Protein AF-A0A2Z4NCE2-F1 (afdb_monomer_lite)

Organism: NCBI:txid92400

Secondary structure (DSSP, 8-state):
--HHHHHHHHHHHHHHHHHHHHHHHHHHHHHHHHHHHHHHHHHHHHHHS-HHHHHHHIIIIIS--S-TTGGGGTS-HHHHHHHHHHHHHHHHHHH--

Radius of gyration: 24.83 Å; chains: 1; bounding box: 50×26×73 Å

Foldseek 3Di:
DPVVVVVVVVVVVVVVVVVVVVVVVVVVVVVVVVVVVVVVVVVVCCVPDDPVLNVLCCCVPPVPPPDPVPCVVPDDPVRSVVSVVVSVVVVVVVVPD

Sequence (97 aa):
MKISNYCAKNDKIIKQFKTVVKDFNQFLKLKQMFRQINIVLLEFIEKNLSEDFLLIYKKTFVEKSRDSKWYLKYFSKATYYRKLNQLIKFIEFLFSF

pLDDT: mean 84.76, std 11.52, range [48.56, 97.75]

Structure (mmCIF, N/CA/C/O backbone):
data_AF-A0A2Z4NCE2-F1
#
_entry.id   AF-A0A2Z4NCE2-F1
#
loop_
_atom_site.group_PDB
_atom_site.id
_atom_site.type_symbol
_atom_site.label_atom_id
_atom_site.label_alt_id
_atom_site.label_comp_id
_atom_site.label_asym_id
_atom_site.label_entity_id
_atom_site.label_seq_id
_atom_site.pdbx_PDB_ins_code
_atom_site.Cartn_x
_atom_site.Cartn_y
_atom_site.Cartn_z
_atom_site.occupancy
_atom_site.B_iso_or_equiv
_atom_site.auth_seq_id
_atom_site.auth_comp_id
_atom_site.auth_asym_id
_atom_site.auth_atom_id
_atom_site.pdbx_PDB_model_num
ATOM 1 N N . MET A 1 1 ? 32.466 -6.632 -54.005 1.00 50.06 1 MET A N 1
ATOM 2 C CA . MET A 1 1 ? 31.278 -5.872 -53.545 1.00 50.06 1 MET A CA 1
ATOM 3 C C . MET A 1 1 ? 30.510 -6.605 -52.423 1.00 50.06 1 MET A C 1
ATOM 5 O O . MET A 1 1 ? 29.310 -6.805 -52.523 1.00 50.06 1 MET A O 1
ATOM 9 N N . LYS A 1 2 ? 31.186 -7.045 -51.346 1.00 51.81 2 LYS A N 1
ATOM 10 C CA . LYS A 1 2 ? 30.550 -7.707 -50.174 1.00 51.81 2 LYS A CA 1
ATOM 11 C C . LYS A 1 2 ? 30.814 -6.975 -48.846 1.00 51.81 2 LYS A C 1
ATOM 13 O O . LYS A 1 2 ? 30.029 -7.102 -47.918 1.00 51.81 2 LYS A O 1
ATOM 18 N N . ILE A 1 3 ? 31.874 -6.165 -48.787 1.00 53.59 3 ILE A N 1
ATOM 19 C CA . ILE A 1 3 ? 32.332 -5.469 -47.574 1.00 53.59 3 ILE A CA 1
ATOM 20 C C . ILE A 1 3 ? 31.428 -4.269 -47.222 1.00 53.59 3 ILE A C 1
ATOM 22 O O . ILE A 1 3 ? 31.068 -4.107 -46.059 1.00 53.59 3 ILE A O 1
ATOM 26 N N . SER A 1 4 ? 30.965 -3.477 -48.202 1.00 56.53 4 SER A N 1
ATOM 27 C CA . SER A 1 4 ? 30.122 -2.295 -47.919 1.00 56.53 4 SER A CA 1
ATOM 28 C C . SER A 1 4 ? 28.726 -2.653 -47.387 1.00 56.53 4 SER A C 1
ATOM 30 O O . SER A 1 4 ? 28.214 -1.971 -46.503 1.00 56.53 4 SER A O 1
ATOM 32 N N . ASN A 1 5 ? 28.142 -3.768 -47.844 1.00 59.69 5 ASN A N 1
ATOM 33 C CA . ASN A 1 5 ? 26.866 -4.277 -47.326 1.00 59.69 5 ASN A CA 1
ATOM 34 C C . ASN A 1 5 ? 26.977 -4.794 -45.882 1.00 59.69 5 ASN A C 1
ATOM 36 O O . ASN A 1 5 ? 25.989 -4.778 -45.148 1.00 59.69 5 ASN A O 1
ATOM 40 N N . TYR A 1 6 ? 28.168 -5.232 -45.458 1.00 59.97 6 TYR A N 1
ATOM 41 C CA . TYR A 1 6 ? 28.411 -5.713 -44.098 1.00 59.97 6 TYR A CA 1
ATOM 42 C C . TYR A 1 6 ? 28.513 -4.551 -43.097 1.00 59.97 6 TYR A C 1
ATOM 44 O O . TYR A 1 6 ? 27.877 -4.600 -42.045 1.00 59.97 6 TYR A O 1
ATOM 52 N N . CYS A 1 7 ? 29.213 -3.465 -43.459 1.00 61.59 7 CYS A N 1
ATOM 53 C CA . CYS A 1 7 ? 29.245 -2.232 -42.658 1.00 61.59 7 CYS A CA 1
ATOM 54 C C . CYS A 1 7 ? 27.847 -1.627 -42.476 1.00 61.59 7 CYS A C 1
ATOM 56 O O . CYS A 1 7 ? 27.432 -1.388 -41.347 1.00 61.59 7 CYS A O 1
ATOM 58 N N . ALA A 1 8 ? 27.074 -1.479 -43.557 1.00 65.00 8 ALA A N 1
ATOM 59 C CA . ALA A 1 8 ? 25.729 -0.900 -43.484 1.00 65.00 8 ALA A CA 1
ATOM 60 C C . ALA A 1 8 ? 24.758 -1.730 -42.616 1.00 65.00 8 ALA A C 1
ATOM 62 O O . ALA A 1 8 ? 23.912 -1.180 -41.905 1.00 65.00 8 ALA A O 1
ATOM 63 N N . LYS A 1 9 ? 24.883 -3.066 -42.639 1.00 71.50 9 LYS A N 1
ATOM 64 C CA . LYS A 1 9 ? 24.097 -3.966 -41.780 1.00 71.50 9 LYS A CA 1
ATOM 65 C C . LYS A 1 9 ? 24.499 -3.836 -40.307 1.00 71.50 9 LYS A C 1
ATOM 67 O O . LYS A 1 9 ? 23.616 -3.789 -39.450 1.00 71.50 9 LYS A O 1
ATOM 72 N N . ASN A 1 10 ? 25.795 -3.724 -40.017 1.00 74.81 10 ASN A N 1
ATOM 73 C CA . ASN A 1 10 ? 26.300 -3.518 -38.659 1.00 74.81 10 ASN A CA 1
ATOM 74 C C . ASN A 1 10 ? 25.884 -2.154 -38.090 1.00 74.81 10 ASN A C 1
ATOM 76 O O . ASN A 1 10 ? 25.436 -2.094 -36.948 1.00 74.81 10 ASN A O 1
ATOM 80 N N . ASP A 1 11 ? 25.910 -1.087 -38.890 1.00 81.06 11 ASP A N 1
ATOM 81 C CA . ASP A 1 11 ? 25.452 0.243 -38.466 1.00 81.06 11 ASP A CA 1
ATOM 82 C C . ASP A 1 11 ? 23.961 0.256 -38.106 1.00 81.06 11 ASP A C 1
ATOM 84 O O . ASP A 1 11 ? 23.551 0.867 -37.112 1.00 81.06 11 ASP A O 1
ATOM 88 N N . LYS A 1 12 ? 23.132 -0.476 -38.864 1.00 82.62 12 LYS A N 1
ATOM 89 C CA . LYS A 1 12 ? 21.703 -0.635 -38.558 1.00 82.62 12 LYS A CA 1
ATOM 90 C C . LYS A 1 12 ? 21.485 -1.362 -37.228 1.00 82.62 12 LYS A C 1
ATOM 92 O O . LYS A 1 12 ? 20.654 -0.920 -36.434 1.00 82.62 12 LYS A O 1
ATOM 97 N N . ILE A 1 13 ? 22.241 -2.430 -36.970 1.00 86.06 13 ILE A N 1
ATOM 98 C CA . ILE A 1 13 ? 22.179 -3.191 -35.711 1.00 86.06 13 ILE A CA 1
ATOM 99 C C . ILE A 1 13 ? 22.631 -2.318 -34.535 1.00 86.06 13 ILE A C 1
ATOM 101 O O . ILE A 1 13 ? 21.938 -2.247 -33.523 1.00 86.06 13 ILE A O 1
ATOM 105 N N . ILE A 1 14 ? 23.739 -1.585 -34.680 1.00 88.25 14 ILE A N 1
ATOM 106 C CA . ILE A 1 14 ? 24.243 -0.665 -33.650 1.00 88.25 14 ILE A CA 1
ATOM 107 C C . ILE A 1 14 ? 23.203 0.418 -33.341 1.00 88.25 14 ILE A C 1
ATOM 109 O O . ILE A 1 14 ? 22.970 0.736 -32.174 1.00 88.25 14 ILE A O 1
ATOM 113 N N . LYS A 1 15 ? 22.538 0.971 -34.362 1.00 91.19 15 LYS A N 1
ATOM 114 C CA . LYS A 1 15 ? 21.478 1.971 -34.176 1.00 91.19 15 LYS A CA 1
ATOM 115 C C . LYS A 1 15 ? 20.278 1.397 -33.418 1.00 91.19 15 LYS A C 1
ATOM 117 O O . LYS A 1 15 ? 19.797 2.041 -32.492 1.00 91.19 15 LYS A O 1
ATOM 122 N N . GLN A 1 16 ? 19.832 0.191 -33.768 1.00 89.19 16 GLN A N 1
ATOM 123 C CA . GLN A 1 16 ? 18.751 -0.500 -33.055 1.00 89.19 16 GLN A CA 1
ATOM 124 C C . GLN A 1 16 ? 19.123 -0.768 -31.594 1.00 89.19 16 GLN A C 1
ATOM 126 O O . GLN A 1 16 ? 18.334 -0.482 -30.697 1.00 89.19 16 GLN A O 1
ATOM 131 N N . PHE A 1 17 ? 20.346 -1.235 -31.341 1.00 92.19 17 PHE A N 1
ATOM 132 C CA . PHE A 1 17 ? 20.819 -1.506 -29.987 1.00 92.19 17 PHE A CA 1
ATOM 133 C C . PHE A 1 17 ? 20.896 -0.229 -29.140 1.00 92.19 17 PHE A C 1
ATOM 135 O O . PHE A 1 17 ? 20.458 -0.218 -27.992 1.00 92.19 17 PHE A O 1
ATOM 142 N N . LYS A 1 18 ? 21.368 0.885 -29.720 1.00 92.25 18 LYS A N 1
ATOM 143 C CA . LYS A 1 18 ? 21.360 2.201 -29.060 1.00 92.25 18 LYS A CA 1
ATOM 144 C C . LYS A 1 18 ? 19.947 2.640 -28.664 1.00 92.25 18 LYS A C 1
ATOM 146 O O . LYS A 1 18 ? 19.781 3.182 -27.574 1.00 92.25 18 LYS A O 1
ATOM 151 N N . THR A 1 19 ? 18.944 2.394 -29.509 1.00 91.94 19 THR A N 1
ATOM 152 C CA . THR A 1 19 ? 17.539 2.682 -29.180 1.00 91.94 19 THR A CA 1
ATOM 1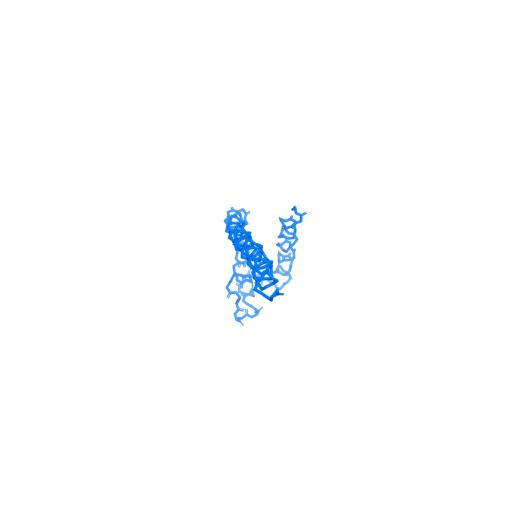53 C C . THR A 1 19 ? 17.056 1.823 -28.014 1.00 91.94 19 THR A C 1
ATOM 155 O O . THR A 1 19 ? 16.587 2.373 -27.026 1.00 91.94 19 THR A O 1
ATOM 158 N N . VAL A 1 20 ? 17.279 0.505 -28.056 1.00 90.25 20 VAL A N 1
ATOM 159 C CA . VAL A 1 20 ? 16.879 -0.407 -26.967 1.00 90.25 20 VAL A CA 1
ATOM 160 C C . VAL A 1 20 ? 17.513 -0.007 -25.632 1.00 90.25 20 VAL A C 1
ATOM 162 O O . VAL A 1 20 ? 16.833 0.047 -24.611 1.00 90.25 20 VAL A O 1
ATOM 165 N N . VAL A 1 21 ? 18.806 0.331 -25.627 1.00 91.31 21 VAL A N 1
ATOM 166 C CA . VAL A 1 21 ? 19.503 0.792 -24.415 1.00 91.31 21 VAL A CA 1
ATOM 167 C C . VAL A 1 21 ? 18.928 2.118 -23.907 1.00 91.31 21 VAL A C 1
ATOM 169 O O . VAL A 1 21 ? 18.798 2.313 -22.697 1.00 91.31 21 VAL A O 1
ATOM 172 N N . LYS A 1 22 ? 18.561 3.040 -24.806 1.00 93.12 22 LYS A N 1
ATOM 173 C CA . LYS A 1 22 ? 17.927 4.312 -24.436 1.00 93.12 22 LYS A CA 1
ATOM 174 C C . LYS A 1 22 ? 16.557 4.085 -23.794 1.00 93.12 22 LYS A C 1
ATOM 176 O O . LYS A 1 22 ? 16.299 4.661 -22.737 1.00 93.12 22 LYS A O 1
ATOM 181 N N . ASP A 1 23 ? 15.733 3.230 -24.386 1.00 91.25 23 ASP A N 1
ATOM 182 C CA . ASP A 1 23 ? 14.390 2.916 -23.892 1.00 91.25 23 ASP A CA 1
ATOM 183 C C . ASP A 1 23 ? 14.463 2.200 -22.537 1.00 91.25 23 ASP A C 1
ATOM 185 O O . ASP A 1 23 ? 13.748 2.548 -21.596 1.00 91.25 23 ASP A O 1
ATOM 189 N N . PHE A 1 24 ? 15.413 1.273 -22.378 1.00 90.88 24 PHE A N 1
ATOM 190 C CA . PHE A 1 24 ? 15.656 0.601 -21.104 1.00 90.88 24 PHE A CA 1
ATOM 191 C C . PHE A 1 24 ? 16.102 1.580 -20.009 1.00 90.88 24 PHE A C 1
ATOM 193 O O . PHE A 1 24 ? 15.599 1.539 -18.886 1.00 90.88 24 PHE A O 1
ATOM 200 N N . ASN A 1 25 ? 16.990 2.524 -20.333 1.00 89.88 25 ASN A N 1
ATOM 201 C CA . ASN A 1 25 ? 17.394 3.571 -19.394 1.00 89.88 25 ASN A CA 1
ATOM 202 C C . ASN A 1 25 ? 16.230 4.496 -19.011 1.00 89.88 25 ASN A C 1
ATOM 204 O O . ASN A 1 25 ? 16.133 4.908 -17.854 1.00 89.88 25 ASN A O 1
ATOM 208 N N . GLN A 1 26 ? 15.333 4.821 -19.945 1.00 89.75 26 GLN A N 1
ATOM 209 C CA . GLN A 1 26 ? 14.116 5.575 -19.635 1.00 89.75 26 GLN A CA 1
ATOM 210 C C . GLN A 1 26 ? 13.188 4.785 -18.709 1.00 89.75 26 GLN A C 1
ATOM 212 O O . GLN A 1 26 ? 12.709 5.335 -17.718 1.00 89.75 26 GLN A O 1
ATOM 217 N N . PHE A 1 27 ? 13.007 3.488 -18.959 1.00 89.75 27 PHE A N 1
ATOM 218 C CA . PHE A 1 27 ? 12.229 2.609 -18.089 1.00 89.75 27 PHE A CA 1
ATOM 219 C C . PHE A 1 27 ? 12.797 2.548 -16.663 1.00 89.75 27 PHE A C 1
ATOM 221 O O . PHE A 1 27 ? 12.052 2.653 -15.688 1.00 89.75 27 PHE A O 1
ATOM 228 N N . LEU A 1 28 ? 14.123 2.450 -16.515 1.00 86.88 28 LEU A N 1
ATOM 229 C CA . LEU A 1 28 ? 14.775 2.486 -15.203 1.00 86.88 28 LEU A CA 1
ATOM 230 C C . LEU A 1 28 ? 14.537 3.811 -14.466 1.00 86.88 28 LEU A C 1
ATOM 232 O O . LEU A 1 28 ? 14.267 3.794 -13.264 1.00 86.88 28 LEU A O 1
ATOM 236 N N . LYS A 1 29 ? 14.586 4.948 -15.173 1.00 85.75 29 LYS A N 1
ATOM 237 C CA . LYS A 1 29 ? 14.272 6.264 -14.591 1.00 85.75 29 LYS A CA 1
ATOM 238 C C . LYS A 1 29 ? 12.815 6.352 -14.144 1.00 85.75 29 LYS A C 1
ATOM 240 O O . LYS A 1 29 ? 12.558 6.764 -13.017 1.00 85.75 29 LYS A O 1
ATOM 245 N N . LEU A 1 30 ? 11.875 5.898 -14.974 1.00 80.69 30 LEU A N 1
ATOM 246 C CA . LEU A 1 30 ? 10.457 5.838 -14.607 1.00 80.69 30 LEU A CA 1
ATOM 247 C C . LEU A 1 30 ? 10.253 4.985 -13.353 1.00 80.69 30 LEU A C 1
ATOM 249 O O . LEU A 1 30 ? 9.603 5.420 -12.408 1.00 80.69 30 LEU A O 1
ATOM 253 N N . LYS A 1 31 ? 10.884 3.808 -13.282 1.00 81.81 31 LYS A N 1
ATOM 254 C CA . LYS A 1 31 ? 10.831 2.937 -12.101 1.00 81.81 31 LYS A CA 1
ATOM 255 C C . LYS A 1 31 ? 11.353 3.630 -10.835 1.00 81.81 31 LYS A C 1
ATOM 257 O O . LYS A 1 31 ? 10.792 3.433 -9.758 1.00 81.81 31 LYS A O 1
ATOM 262 N N . GLN A 1 32 ? 12.411 4.436 -10.942 1.00 81.50 32 GLN A N 1
ATOM 263 C CA . GLN A 1 32 ? 12.916 5.231 -9.818 1.00 81.50 32 GLN A CA 1
ATOM 264 C C . GLN A 1 32 ? 11.925 6.319 -9.392 1.00 81.50 32 GLN A C 1
ATOM 266 O O . GLN A 1 32 ? 11.684 6.466 -8.195 1.00 81.50 32 GLN A O 1
ATOM 271 N N . MET A 1 33 ? 11.305 7.023 -10.342 1.00 74.94 33 MET A N 1
ATOM 272 C CA . MET A 1 33 ? 10.268 8.018 -10.048 1.00 74.94 33 MET A CA 1
ATOM 273 C C . MET A 1 33 ? 9.061 7.379 -9.352 1.00 74.94 33 MET A C 1
ATOM 275 O O . MET A 1 33 ? 8.638 7.865 -8.307 1.00 74.94 33 MET A O 1
ATOM 279 N N . PHE A 1 34 ? 8.574 6.232 -9.839 1.00 74.69 34 PHE A N 1
ATOM 280 C CA . PHE A 1 34 ? 7.501 5.480 -9.176 1.00 74.69 34 PHE A CA 1
ATOM 281 C C . PHE A 1 34 ? 7.865 5.080 -7.743 1.00 74.69 34 PHE A C 1
ATOM 283 O O . PHE A 1 34 ? 7.022 5.126 -6.850 1.00 74.69 34 PHE A O 1
ATOM 290 N N . ARG A 1 35 ? 9.131 4.725 -7.486 1.00 75.19 35 ARG A N 1
ATOM 291 C CA . ARG A 1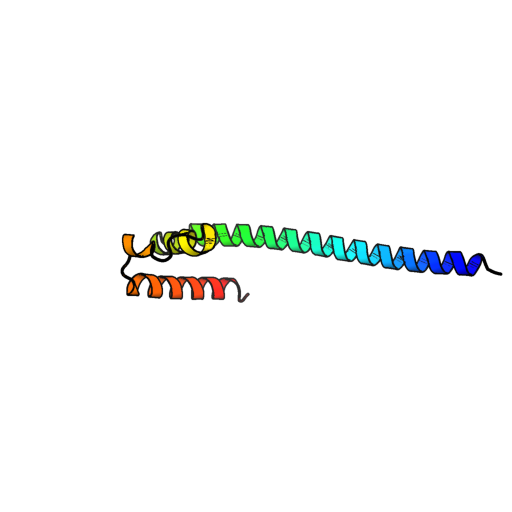 35 ? 9.592 4.426 -6.125 1.00 75.19 35 ARG A CA 1
ATOM 292 C C . ARG A 1 35 ? 9.523 5.653 -5.214 1.00 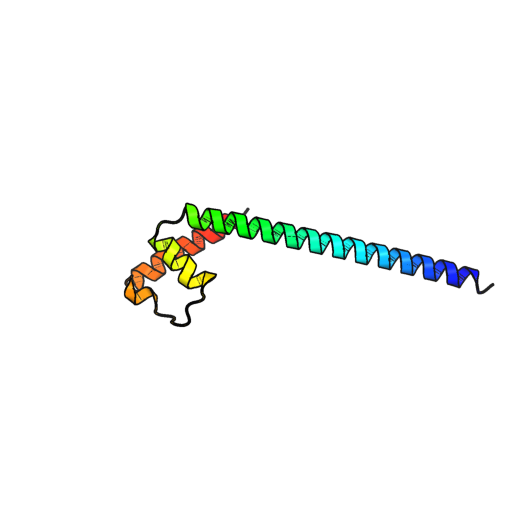75.19 35 ARG A C 1
ATOM 294 O O . ARG A 1 35 ? 9.123 5.506 -4.066 1.00 75.19 35 ARG A O 1
ATOM 301 N N . GLN A 1 36 ? 9.896 6.831 -5.709 1.00 75.38 36 GLN A N 1
ATOM 302 C CA . GLN A 1 36 ? 9.807 8.079 -4.942 1.00 75.38 36 GLN A CA 1
ATOM 303 C C . GLN A 1 36 ? 8.351 8.476 -4.674 1.00 75.38 36 GLN A C 1
ATOM 305 O O . GLN A 1 36 ? 8.019 8.795 -3.538 1.00 75.38 36 GLN A O 1
ATOM 310 N N . ILE A 1 37 ? 7.471 8.363 -5.675 1.00 76.31 37 ILE A N 1
ATOM 311 C CA . ILE A 1 37 ? 6.026 8.603 -5.522 1.00 76.31 37 ILE A CA 1
ATOM 312 C C . ILE A 1 37 ? 5.438 7.688 -4.442 1.00 76.31 37 ILE A C 1
ATOM 314 O O . ILE A 1 37 ? 4.709 8.152 -3.570 1.00 76.31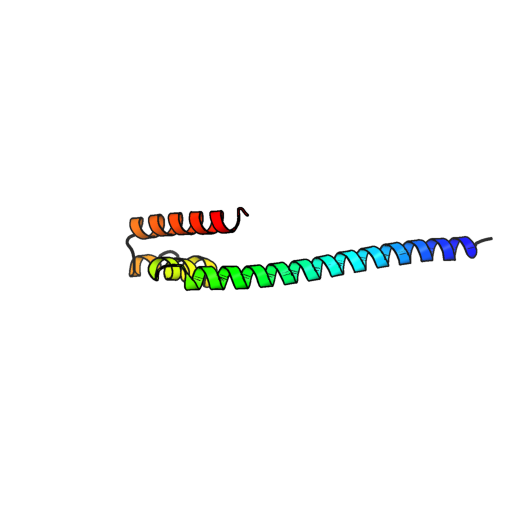 37 ILE A O 1
ATOM 318 N N . ASN A 1 38 ? 5.819 6.407 -4.439 1.00 72.38 38 ASN A N 1
ATOM 319 C CA . ASN A 1 38 ? 5.385 5.470 -3.405 1.00 72.38 38 ASN A CA 1
ATOM 320 C C . ASN A 1 38 ? 5.840 5.891 -2.002 1.00 72.38 38 ASN A C 1
ATOM 322 O O . ASN A 1 38 ? 5.063 5.765 -1.065 1.00 72.38 38 ASN A O 1
ATOM 326 N N . ILE A 1 39 ? 7.065 6.402 -1.839 1.00 78.88 39 ILE A N 1
ATOM 327 C CA . ILE A 1 39 ? 7.554 6.882 -0.535 1.00 78.88 39 ILE A CA 1
ATOM 328 C C . ILE A 1 39 ? 6.726 8.081 -0.060 1.00 78.88 39 ILE A C 1
ATOM 330 O O . ILE A 1 39 ? 6.260 8.084 1.074 1.00 78.88 39 ILE A O 1
ATOM 334 N N . VAL A 1 40 ? 6.474 9.055 -0.936 1.00 80.50 40 VAL A N 1
ATOM 335 C CA . VAL A 1 40 ? 5.667 10.239 -0.599 1.00 80.50 40 VAL A CA 1
ATOM 336 C C . VAL A 1 40 ? 4.232 9.851 -0.231 1.00 80.50 40 VAL A C 1
ATOM 338 O O . VAL A 1 40 ? 3.690 10.358 0.749 1.00 80.50 40 VAL A O 1
ATOM 341 N N . LEU A 1 41 ? 3.622 8.917 -0.970 1.00 79.19 41 LEU A N 1
ATOM 342 C CA . LEU A 1 41 ? 2.290 8.394 -0.653 1.00 79.19 41 LEU A CA 1
ATOM 343 C C . LEU A 1 41 ? 2.264 7.674 0.698 1.00 79.19 41 LEU A C 1
ATOM 345 O O . LEU A 1 41 ? 1.325 7.865 1.466 1.00 79.19 41 LEU A O 1
ATOM 349 N N . LEU A 1 42 ? 3.293 6.882 1.011 1.00 79.50 42 LEU A N 1
ATOM 350 C CA . LEU A 1 42 ? 3.418 6.220 2.309 1.00 79.50 42 LEU A CA 1
ATOM 351 C C . LEU A 1 42 ? 3.515 7.235 3.449 1.00 79.50 42 LEU A C 1
ATOM 353 O O . LEU A 1 42 ? 2.767 7.129 4.415 1.00 79.50 42 LEU A O 1
ATOM 357 N N . GLU A 1 43 ? 4.370 8.247 3.319 1.00 85.25 43 GLU A N 1
ATOM 358 C CA . GLU A 1 43 ? 4.501 9.308 4.323 1.00 85.25 43 GLU A CA 1
ATOM 359 C C . GLU A 1 43 ? 3.202 10.102 4.498 1.00 85.25 43 GLU A C 1
ATOM 361 O O . GLU A 1 43 ? 2.829 10.457 5.618 1.00 85.25 43 GLU A O 1
ATOM 366 N N . PHE A 1 44 ? 2.490 10.371 3.402 1.00 85.19 44 PHE A N 1
ATOM 367 C CA . PHE A 1 44 ? 1.192 11.035 3.443 1.00 85.19 44 PHE A CA 1
ATOM 368 C C . PHE A 1 44 ? 0.159 10.192 4.199 1.00 85.19 44 PHE A C 1
ATOM 370 O O . PHE A 1 44 ? -0.532 10.706 5.079 1.00 85.19 44 PHE A O 1
ATOM 377 N N . ILE A 1 45 ? 0.086 8.896 3.897 1.00 86.38 45 ILE A N 1
ATOM 378 C CA . ILE A 1 45 ? -0.782 7.931 4.576 1.00 86.38 45 ILE A CA 1
ATOM 379 C C . ILE A 1 45 ? -0.450 7.870 6.074 1.00 86.38 45 ILE A C 1
ATOM 381 O O . ILE A 1 45 ? -1.359 7.941 6.899 1.00 86.38 45 ILE A O 1
ATOM 385 N N . GLU A 1 46 ? 0.832 7.796 6.447 1.00 83.94 46 GLU A N 1
ATOM 386 C CA . GLU A 1 46 ? 1.241 7.723 7.854 1.00 83.94 46 GLU A CA 1
ATOM 387 C C . GLU A 1 46 ? 0.913 8.988 8.653 1.00 83.94 46 GLU A C 1
ATOM 389 O O . GLU A 1 46 ? 0.587 8.886 9.834 1.00 83.94 46 GLU A O 1
ATOM 394 N N . LYS A 1 47 ? 0.971 10.167 8.026 1.00 86.56 47 LYS A N 1
ATOM 395 C CA . LYS A 1 47 ? 0.695 11.447 8.697 1.00 86.56 47 LYS A CA 1
ATOM 396 C C . LYS A 1 47 ? -0.790 11.787 8.805 1.00 86.56 47 LYS A C 1
ATOM 398 O O . LYS A 1 47 ? -1.163 12.523 9.712 1.00 86.56 47 LYS A O 1
ATOM 403 N N . ASN A 1 48 ? -1.619 11.307 7.877 1.00 86.94 48 ASN A N 1
ATOM 404 C CA . ASN A 1 48 ? -3.015 11.749 7.758 1.00 86.94 48 ASN A CA 1
ATOM 405 C C . ASN A 1 48 ? -4.045 10.700 8.198 1.00 86.94 48 ASN A C 1
ATOM 407 O O . ASN A 1 48 ? -5.215 11.038 8.377 1.00 86.94 48 ASN A O 1
ATOM 411 N N . LEU A 1 49 ? -3.656 9.435 8.377 1.00 90.44 49 LEU A N 1
ATOM 412 C CA . LEU A 1 49 ? -4.558 8.426 8.928 1.00 90.44 49 LEU A CA 1
ATOM 413 C C . LEU A 1 49 ? -4.647 8.539 10.451 1.00 90.44 49 LEU A C 1
ATOM 415 O O . LEU A 1 49 ? -3.641 8.689 11.139 1.00 90.44 49 LE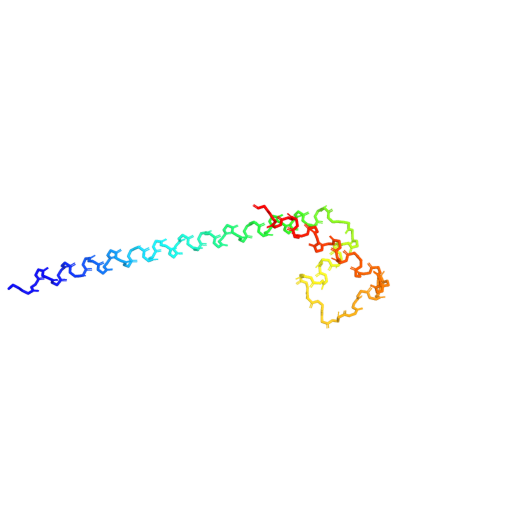U A O 1
ATOM 419 N N . SER A 1 50 ? -5.856 8.371 10.992 1.00 92.38 50 SER A N 1
ATOM 420 C CA . SER A 1 50 ? -6.021 8.192 12.437 1.00 92.38 50 SER A CA 1
ATOM 421 C C . SER A 1 50 ? -5.355 6.890 12.897 1.00 92.38 50 SER A C 1
ATOM 423 O O . SER A 1 50 ? -5.231 5.944 12.115 1.00 92.38 50 SER A O 1
ATOM 425 N N . GLU A 1 51 ? -5.020 6.796 14.185 1.00 92.62 51 GLU A N 1
ATOM 426 C CA . GLU A 1 51 ? -4.300 5.648 14.763 1.00 92.62 51 GLU A CA 1
ATOM 427 C C . GLU A 1 51 ? -4.920 4.289 14.400 1.00 92.62 51 GLU A C 1
ATOM 429 O O . GLU A 1 51 ? -4.216 3.386 13.949 1.00 92.62 51 GLU A O 1
ATOM 434 N N . ASP A 1 52 ? -6.248 4.159 14.489 1.00 94.69 52 ASP A N 1
ATOM 435 C CA . ASP A 1 52 ? -6.960 2.936 14.099 1.00 94.69 52 ASP A CA 1
ATOM 436 C C . ASP A 1 52 ? -6.740 2.535 12.633 1.00 94.69 52 ASP A C 1
ATOM 438 O O . ASP A 1 52 ? -6.501 1.363 12.328 1.00 94.69 52 ASP A O 1
ATOM 442 N N . PHE A 1 53 ? -6.853 3.489 11.703 1.00 94.56 53 PHE A N 1
ATOM 443 C CA . PHE A 1 53 ? -6.657 3.205 10.283 1.00 94.56 53 PHE A CA 1
ATOM 444 C C . PHE A 1 53 ? -5.188 2.951 9.974 1.00 94.56 53 PHE A C 1
ATOM 446 O O . PHE A 1 53 ? -4.893 2.087 9.152 1.00 94.56 53 PHE A O 1
ATOM 453 N N . LEU A 1 54 ? -4.275 3.642 10.658 1.00 93.31 54 LEU A N 1
ATOM 454 C CA . LEU A 1 54 ? -2.843 3.416 10.537 1.00 93.31 54 LEU A CA 1
ATOM 455 C C . LEU A 1 54 ? -2.458 2.010 11.016 1.00 93.31 54 LEU A C 1
ATOM 457 O O . LEU A 1 54 ? -1.684 1.322 10.350 1.00 93.31 54 LEU A O 1
ATOM 461 N N . LEU A 1 55 ? -3.039 1.542 12.124 1.00 93.56 55 LEU A N 1
ATOM 462 C CA . LEU A 1 55 ? -2.848 0.182 12.624 1.00 93.56 55 LEU A CA 1
ATOM 463 C C . LEU A 1 55 ? -3.337 -0.856 11.606 1.00 93.56 55 LEU A C 1
ATOM 465 O O . LEU A 1 55 ? -2.605 -1.793 11.275 1.00 93.56 55 LEU A O 1
ATOM 469 N N . ILE A 1 56 ? -4.553 -0.673 11.074 1.00 94.25 56 ILE A N 1
ATOM 470 C CA . ILE A 1 56 ? -5.106 -1.535 10.018 1.00 94.25 56 ILE A CA 1
ATOM 471 C C . ILE A 1 56 ? -4.205 -1.519 8.789 1.00 94.25 56 ILE A C 1
ATOM 473 O O . ILE A 1 56 ? -3.909 -2.586 8.245 1.00 94.25 56 ILE A O 1
ATOM 477 N N . TYR A 1 57 ? -3.734 -0.341 8.387 1.00 91.94 57 TYR A N 1
ATOM 478 C CA . TYR A 1 57 ? -2.863 -0.168 7.240 1.00 91.94 57 TYR A CA 1
ATOM 479 C C . TYR A 1 57 ? -1.554 -0.953 7.399 1.00 91.94 57 TYR A C 1
ATOM 481 O O . TYR A 1 57 ? -1.234 -1.810 6.570 1.00 91.94 57 TYR A O 1
ATOM 489 N N . LYS A 1 58 ? -0.841 -0.732 8.510 1.00 89.88 58 LYS A N 1
ATOM 490 C CA . LYS A 1 58 ? 0.442 -1.381 8.802 1.00 89.88 58 LYS A CA 1
ATOM 491 C C . LYS A 1 58 ? 0.306 -2.896 8.877 1.00 89.88 58 LYS A C 1
ATOM 493 O O . LYS A 1 58 ? 1.019 -3.609 8.176 1.00 89.88 58 LYS A O 1
ATOM 498 N N . LYS A 1 59 ? -0.658 -3.404 9.647 1.00 91.69 59 LYS A N 1
ATOM 499 C CA . LYS A 1 59 ? -0.838 -4.853 9.837 1.00 91.69 59 LYS A CA 1
ATOM 500 C C . LYS A 1 59 ? -1.314 -5.578 8.578 1.00 91.69 59 LYS A C 1
ATOM 502 O O . LYS A 1 59 ? -0.934 -6.732 8.366 1.00 91.69 59 LYS A O 1
ATOM 507 N N . THR A 1 60 ? -2.134 -4.923 7.754 1.00 89.81 60 THR A N 1
ATOM 508 C CA . THR A 1 60 ? -2.756 -5.549 6.575 1.00 89.81 60 THR A CA 1
ATOM 509 C C . THR A 1 60 ? -1.879 -5.436 5.329 1.00 89.81 60 THR A C 1
ATOM 511 O O . THR A 1 60 ? -1.678 -6.436 4.644 1.00 89.81 60 THR A O 1
ATOM 514 N N . PHE A 1 61 ? -1.328 -4.254 5.037 1.00 86.19 61 PHE A N 1
ATOM 515 C CA . PHE A 1 61 ? -0.644 -3.989 3.764 1.00 86.19 61 PHE A CA 1
ATOM 516 C C . PHE A 1 61 ? 0.885 -3.984 3.872 1.00 86.19 61 PHE A C 1
ATOM 518 O O . PHE A 1 61 ? 1.549 -4.438 2.940 1.00 86.19 61 PHE A O 1
ATOM 525 N N . VAL A 1 62 ? 1.448 -3.513 4.992 1.00 84.50 62 VAL A N 1
ATOM 526 C CA . VAL A 1 62 ? 2.908 -3.372 5.160 1.00 84.50 62 VAL A CA 1
ATOM 527 C C . VAL A 1 62 ? 3.528 -4.645 5.734 1.00 84.50 62 VAL A C 1
ATOM 529 O O . VAL A 1 62 ? 4.374 -5.272 5.104 1.00 84.50 62 VAL A O 1
ATOM 532 N N . GLU A 1 63 ? 3.084 -5.056 6.920 1.00 86.19 63 GLU A N 1
ATOM 533 C CA . GLU A 1 63 ? 3.651 -6.189 7.659 1.00 86.19 63 GLU A CA 1
ATOM 534 C C . GLU A 1 63 ? 3.164 -7.544 7.136 1.00 86.19 63 GLU A C 1
ATOM 536 O O . GLU A 1 63 ? 3.811 -8.559 7.387 1.00 86.19 63 GLU A O 1
ATOM 541 N N . LYS A 1 64 ? 2.024 -7.567 6.426 1.00 75.38 64 LYS A N 1
ATOM 542 C CA . LYS A 1 64 ? 1.325 -8.790 5.996 1.00 75.38 64 LYS A CA 1
ATOM 543 C C . LYS A 1 64 ? 1.212 -9.794 7.149 1.00 75.38 64 LYS A C 1
ATOM 545 O O . LYS A 1 64 ? 1.810 -10.871 7.105 1.00 75.38 64 LYS A O 1
ATOM 550 N N . SER A 1 65 ? 0.472 -9.418 8.198 1.00 74.25 65 SER A N 1
ATOM 551 C CA . SER A 1 65 ? 0.291 -10.248 9.398 1.00 74.25 65 SER A CA 1
ATOM 552 C C . SER A 1 65 ? 0.037 -11.718 9.042 1.00 74.25 65 SER A C 1
ATOM 554 O O . SER A 1 65 ? -0.904 -12.034 8.315 1.00 74.25 65 SER A O 1
ATOM 556 N N . ARG A 1 66 ? 0.854 -12.626 9.597 1.00 78.06 66 ARG A N 1
ATOM 557 C CA . ARG A 1 66 ? 0.660 -14.082 9.449 1.00 78.06 66 ARG A CA 1
ATOM 558 C C . ARG A 1 66 ? -0.626 -14.563 10.125 1.00 78.06 66 ARG A C 1
ATOM 560 O O . ARG A 1 66 ? -1.196 -15.568 9.719 1.00 78.06 66 ARG A O 1
ATOM 567 N N . ASP A 1 67 ? -1.080 -13.840 11.147 1.00 86.56 67 ASP A N 1
ATOM 568 C CA . ASP A 1 67 ? -2.370 -14.068 11.785 1.00 86.56 67 ASP A CA 1
ATOM 569 C C . ASP A 1 67 ? -3.450 -13.271 11.048 1.00 86.56 67 ASP A C 1
ATOM 571 O O . ASP A 1 67 ? -3.491 -12.042 11.133 1.00 86.56 67 ASP A O 1
ATOM 575 N N . SER A 1 68 ? -4.336 -13.974 10.343 1.00 83.81 68 SER A N 1
ATOM 576 C CA . SER A 1 68 ? -5.465 -13.383 9.611 1.00 83.81 68 SER A CA 1
ATOM 577 C C . SER A 1 68 ? -6.529 -12.747 10.517 1.00 83.81 68 SER A C 1
ATOM 579 O O . SER A 1 68 ? -7.369 -11.991 10.032 1.00 83.81 68 SER A O 1
ATOM 581 N N . LYS A 1 69 ? -6.504 -13.028 11.826 1.00 92.88 69 LYS A N 1
ATOM 582 C CA . LYS A 1 69 ? -7.473 -12.550 12.821 1.00 92.88 69 LYS A CA 1
ATOM 583 C C . LYS A 1 69 ? -6.859 -11.599 13.848 1.00 92.88 69 LYS A C 1
ATOM 585 O O . LYS A 1 69 ? -7.498 -11.313 14.861 1.00 92.88 69 LYS A O 1
ATOM 590 N N . TRP A 1 70 ? -5.675 -11.048 13.567 1.00 94.44 70 TRP A N 1
ATOM 591 C CA . TRP A 1 70 ? -4.976 -10.093 14.437 1.00 94.44 70 TRP A CA 1
ATOM 592 C C . TRP A 1 70 ? -5.885 -8.950 14.929 1.00 94.44 70 TRP A C 1
ATOM 594 O O . TRP A 1 70 ? -5.744 -8.478 16.058 1.00 94.44 70 TRP A O 1
ATOM 604 N N . TYR A 1 71 ? -6.841 -8.533 14.091 1.00 95.12 71 TYR A N 1
ATOM 605 C CA . TYR A 1 71 ? -7.759 -7.429 14.355 1.00 95.12 71 TYR A CA 1
ATOM 606 C C . TYR A 1 71 ? -8.700 -7.689 15.532 1.00 95.12 71 TYR A C 1
ATOM 608 O O . TYR A 1 71 ? -9.144 -6.726 16.148 1.00 95.12 71 TYR A O 1
ATOM 616 N N . LEU A 1 72 ? -8.976 -8.951 15.888 1.00 96.00 72 LEU A N 1
ATOM 617 C CA . LEU A 1 72 ? -9.874 -9.294 17.000 1.00 96.00 72 LEU A CA 1
ATOM 618 C C . LEU A 1 72 ? -9.348 -8.830 18.364 1.00 96.00 72 LEU A C 1
ATOM 620 O O . LEU A 1 72 ? -10.121 -8.740 19.311 1.00 96.00 72 LEU A O 1
ATOM 624 N N . LYS A 1 73 ? -8.053 -8.506 18.462 1.00 94.88 73 LYS A N 1
ATOM 625 C CA . LYS A 1 73 ? -7.442 -7.937 19.672 1.00 94.88 73 LYS A CA 1
ATOM 626 C C . LYS A 1 73 ? -7.806 -6.466 19.901 1.00 94.88 73 LYS A C 1
ATOM 628 O O . LYS A 1 73 ? -7.651 -5.982 21.013 1.00 94.88 73 LYS A O 1
ATOM 633 N N . TYR A 1 74 ? -8.259 -5.768 18.859 1.00 95.38 74 TYR A N 1
ATOM 634 C CA . TYR A 1 74 ? -8.476 -4.315 18.867 1.00 95.38 74 TYR A CA 1
ATOM 635 C C . TYR A 1 74 ? -9.906 -3.935 18.473 1.00 95.38 74 TYR A C 1
ATOM 637 O O . TYR A 1 74 ? -10.457 -2.952 18.958 1.00 95.38 74 TYR A O 1
ATOM 645 N N . PHE A 1 75 ? -10.521 -4.715 17.585 1.00 96.38 75 PHE A N 1
ATOM 646 C CA . PHE A 1 75 ? -11.801 -4.400 16.970 1.00 96.38 75 PHE A CA 1
ATOM 647 C C . PHE A 1 75 ? -12.698 -5.634 16.919 1.00 96.38 75 PHE A C 1
ATOM 649 O O . PHE A 1 75 ? -12.243 -6.760 16.708 1.00 96.38 75 PHE A O 1
ATOM 656 N N . SER A 1 76 ? -14.012 -5.416 16.983 1.00 97.25 76 SER A N 1
ATOM 657 C CA . SER A 1 76 ? -14.957 -6.439 16.538 1.00 97.25 76 SER A CA 1
ATOM 658 C C . SER A 1 76 ? -14.800 -6.684 15.032 1.00 97.25 76 SER A C 1
ATOM 660 O O . SER A 1 76 ? -14.376 -5.800 14.279 1.00 97.25 76 SER A O 1
ATOM 662 N N . LYS A 1 77 ? -15.201 -7.874 14.565 1.00 96.56 77 LYS A N 1
ATOM 663 C CA . LYS A 1 77 ? -15.158 -8.232 13.138 1.00 96.56 77 LYS A CA 1
ATOM 664 C C . LYS A 1 77 ? -15.854 -7.184 12.263 1.00 96.56 77 LYS A C 1
ATOM 666 O O . LYS A 1 77 ? -15.279 -6.725 11.281 1.00 96.56 77 LYS A O 1
ATOM 671 N N . ALA A 1 78 ? -17.063 -6.769 12.640 1.00 97.56 78 ALA A N 1
ATOM 672 C CA . ALA A 1 78 ? -17.831 -5.775 11.892 1.00 97.56 78 ALA A CA 1
ATOM 673 C C . ALA A 1 78 ? -17.118 -4.413 11.833 1.00 97.56 78 ALA A C 1
ATOM 675 O O . ALA A 1 78 ? -17.009 -3.816 10.761 1.00 97.56 78 ALA A O 1
ATOM 676 N N . THR A 1 79 ? -16.579 -3.943 12.962 1.00 97.56 79 THR A N 1
ATOM 677 C CA . THR A 1 79 ? -15.848 -2.671 13.024 1.00 97.56 79 THR A CA 1
ATOM 678 C C . THR A 1 79 ? -14.593 -2.702 12.158 1.00 97.56 79 THR A C 1
ATOM 680 O O . THR A 1 79 ? -14.363 -1.751 11.409 1.00 97.56 79 THR A O 1
ATOM 683 N N . TYR A 1 80 ? -13.822 -3.792 12.214 1.00 97.25 80 TYR A N 1
ATOM 684 C CA . TYR A 1 80 ? -12.626 -3.968 11.393 1.00 97.25 80 TYR A CA 1
ATOM 685 C C . TYR A 1 80 ? -12.950 -3.878 9.902 1.00 97.25 80 TYR A C 1
ATOM 687 O O . TYR A 1 80 ? -12.386 -3.033 9.214 1.00 97.25 80 TYR A O 1
ATOM 695 N N . TYR A 1 81 ? -13.893 -4.684 9.402 1.00 96.62 81 TYR A N 1
ATOM 696 C CA . TYR A 1 81 ? -14.211 -4.689 7.971 1.00 96.62 81 TYR A CA 1
ATOM 697 C C . TYR A 1 81 ? -14.819 -3.366 7.494 1.00 96.62 81 TYR A C 1
ATOM 699 O O . TYR A 1 81 ? -14.531 -2.934 6.380 1.00 96.62 81 TYR A O 1
ATOM 707 N N . ARG A 1 82 ? -15.596 -2.670 8.338 1.00 97.75 82 ARG A N 1
ATOM 708 C CA . ARG A 1 82 ? -16.091 -1.323 8.018 1.00 97.75 82 ARG A CA 1
ATOM 709 C C . ARG A 1 82 ? -14.942 -0.326 7.849 1.00 97.75 82 ARG A C 1
ATOM 711 O O . ARG A 1 82 ? -14.915 0.395 6.855 1.00 97.75 82 ARG A O 1
ATOM 718 N N . LYS A 1 83 ? -13.995 -0.302 8.795 1.00 96.75 83 LYS A N 1
ATOM 719 C CA . LYS A 1 83 ? -12.813 0.572 8.731 1.00 96.75 83 LYS A CA 1
ATOM 720 C C . LYS A 1 83 ? -11.894 0.188 7.566 1.00 96.75 83 LYS A C 1
ATOM 722 O O . LYS A 1 83 ? -11.451 1.057 6.827 1.00 96.75 83 LYS A O 1
ATOM 727 N N . LEU A 1 84 ? -11.664 -1.103 7.335 1.00 95.31 84 LEU A N 1
ATOM 728 C CA . LEU A 1 84 ? -10.867 -1.580 6.206 1.00 95.31 84 LEU A CA 1
ATOM 729 C C . LEU A 1 84 ? -11.465 -1.133 4.867 1.00 95.31 84 LEU A C 1
ATOM 731 O O . LEU A 1 84 ? -10.740 -0.636 4.017 1.00 95.31 84 LEU A O 1
ATOM 735 N N . ASN A 1 85 ? -12.783 -1.246 4.695 1.00 96.38 85 ASN A N 1
ATOM 736 C CA . ASN A 1 85 ? -13.457 -0.789 3.481 1.00 96.38 85 ASN A CA 1
ATOM 737 C C . ASN A 1 85 ? -13.313 0.729 3.267 1.00 96.38 85 ASN A C 1
ATOM 739 O O . ASN A 1 85 ? -13.077 1.177 2.151 1.00 96.38 85 ASN A O 1
ATOM 743 N N . GLN A 1 86 ? -13.422 1.528 4.333 1.00 95.12 86 GLN A N 1
ATOM 744 C CA . GLN A 1 86 ? -13.179 2.975 4.258 1.00 95.12 86 GLN A CA 1
ATOM 745 C C . GLN A 1 86 ? -11.731 3.287 3.858 1.00 95.12 86 GLN A C 1
ATOM 747 O O . GLN A 1 86 ? -11.506 4.139 3.003 1.00 95.12 86 GLN A O 1
ATOM 752 N N . LEU A 1 87 ? -10.763 2.564 4.427 1.00 93.00 87 LEU A N 1
ATOM 753 C CA . LEU A 1 87 ? -9.348 2.705 4.091 1.00 93.00 87 LEU A CA 1
ATOM 754 C C . LEU A 1 87 ? -9.064 2.327 2.631 1.00 93.00 87 LEU A C 1
ATOM 756 O O . LEU A 1 87 ? -8.347 3.054 1.955 1.00 93.00 87 LEU A O 1
ATOM 760 N N . ILE A 1 88 ? -9.642 1.230 2.134 1.00 91.50 88 ILE A N 1
ATOM 761 C CA . ILE A 1 88 ? -9.49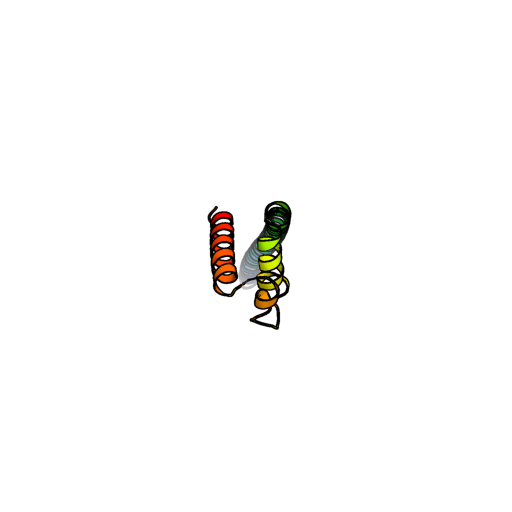0 0.810 0.733 1.00 91.50 88 ILE A CA 1
ATOM 762 C C . ILE A 1 88 ? -10.018 1.897 -0.204 1.00 91.50 88 ILE A C 1
ATOM 764 O O . ILE A 1 88 ? -9.287 2.319 -1.089 1.00 91.50 88 ILE A O 1
ATOM 768 N N . LYS A 1 89 ? -11.222 2.426 0.045 1.00 92.50 89 LYS A N 1
ATOM 769 C CA . LYS A 1 89 ? -11.791 3.517 -0.764 1.00 92.50 89 LYS A CA 1
ATOM 770 C C . LYS A 1 89 ? -10.927 4.777 -0.755 1.00 92.50 89 LYS A C 1
ATOM 772 O O . LYS A 1 89 ? -10.787 5.437 -1.778 1.00 92.50 89 LYS A O 1
ATOM 777 N N . PHE A 1 90 ? -10.350 5.118 0.396 1.00 88.81 90 PHE A N 1
ATOM 778 C CA . PHE A 1 90 ? -9.423 6.243 0.501 1.00 88.81 90 PHE A CA 1
ATOM 779 C C . PHE A 1 90 ? -8.154 6.011 -0.331 1.00 88.81 90 PHE A C 1
ATOM 781 O O . PHE A 1 90 ? -7.717 6.903 -1.050 1.00 88.81 90 PHE A O 1
ATOM 788 N N . ILE A 1 91 ? -7.591 4.803 -0.282 1.00 86.56 91 ILE A N 1
ATOM 789 C CA . ILE A 1 91 ? -6.425 4.429 -1.088 1.00 86.56 91 ILE A CA 1
ATOM 790 C C . ILE A 1 91 ? -6.769 4.450 -2.585 1.00 86.56 91 ILE A C 1
ATOM 792 O O . ILE A 1 91 ? -6.016 5.018 -3.368 1.00 86.56 91 ILE A O 1
ATOM 796 N N . GLU A 1 92 ? -7.908 3.888 -2.992 1.00 86.44 92 GLU A N 1
ATOM 797 C CA . GLU A 1 92 ? -8.387 3.927 -4.382 1.00 86.44 92 GLU A CA 1
ATOM 798 C C . GLU A 1 92 ? -8.517 5.364 -4.891 1.00 86.44 92 GLU A C 1
ATOM 800 O O . GLU A 1 92 ? -8.063 5.668 -5.993 1.00 86.44 92 GLU A O 1
ATOM 805 N N . PHE A 1 93 ? -9.069 6.264 -4.072 1.00 86.44 93 PHE A N 1
ATOM 806 C CA . PHE A 1 93 ? -9.144 7.687 -4.393 1.00 86.44 93 PHE A CA 1
ATOM 807 C C . PHE A 1 93 ? -7.757 8.304 -4.632 1.00 86.44 93 PHE A C 1
ATOM 809 O O . PHE A 1 93 ? -7.580 9.023 -5.612 1.00 86.44 93 PHE A O 1
ATOM 816 N N . LEU A 1 94 ? -6.761 7.984 -3.798 1.00 82.25 94 LEU A N 1
ATOM 817 C CA . LEU A 1 94 ? -5.391 8.490 -3.963 1.00 82.25 94 LEU A CA 1
ATOM 818 C C . LEU A 1 94 ? -4.717 8.018 -5.260 1.00 82.25 94 LEU A C 1
ATOM 820 O O . LEU A 1 94 ? -3.884 8.741 -5.797 1.00 82.25 94 LEU A O 1
ATOM 824 N N . PHE A 1 95 ? -5.064 6.830 -5.760 1.00 74.81 95 PHE A N 1
ATOM 825 C CA . PHE A 1 95 ? -4.502 6.261 -6.993 1.00 74.81 95 PHE A CA 1
ATOM 826 C C . PHE A 1 95 ? -5.344 6.527 -8.252 1.00 74.81 95 PHE A C 1
ATOM 828 O O . PHE A 1 95 ? -4.966 6.085 -9.334 1.00 74.81 95 PHE A O 1
ATOM 835 N N . SER A 1 96 ? -6.478 7.222 -8.130 1.00 74.19 96 SER A N 1
ATOM 836 C CA . SER A 1 96 ? -7.368 7.539 -9.259 1.00 74.19 96 SER A CA 1
ATOM 837 C C . SER A 1 96 ? -7.010 8.846 -9.992 1.00 74.19 96 SER A C 1
ATOM 839 O O . SER A 1 96 ? -7.774 9.279 -10.853 1.00 74.19 96 SER A O 1
ATOM 841 N N . PHE A 1 97 ? -5.874 9.467 -9.658 1.00 48.56 97 PHE A N 1
ATOM 842 C CA . PHE A 1 97 ? -5.305 10.659 -10.303 1.00 48.56 97 PHE A CA 1
ATOM 843 C C . PHE A 1 97 ? -4.043 10.304 -11.094 1.00 48.56 97 PHE A C 1
ATOM 845 O O . PHE A 1 97 ? -3.849 10.910 -12.172 1.00 48.56 97 PHE A O 1
#